Protein AF-A0A3C2E1Q0-F1 (afdb_monomer)

Solvent-accessible surface area (backbone atoms only — not comparable to full-atom values): 6553 Å² total; per-residue (Å²): 103,64,70,55,33,36,74,76,61,32,50,80,75,36,69,57,66,75,54,50,42,41,46,51,50,43,51,51,42,51,72,76,45,54,90,71,67,49,70,71,50,54,48,48,25,41,76,51,71,48,52,72,68,57,51,48,53,50,49,52,51,52,51,51,51,56,52,52,47,49,56,34,58,74,68,70,57,73,88,70,97,71,77,90,75,71,50,74,67,55,50,50,56,59,70,78,51,52,74,66,61,49,31,39,77,70,70,74,46,133

Sequence (110 aa):
GLVETLVQSGPEAAGVDARLIPLLAYVRQITLDPSKSTDAQAEAVYAAGWSEDALYDAVATAALYAYMNRILDGAGIAPKPVFANPSEADLSARRDGDYAGWGRKAGLID

Nearest PDB structures (foldseek):
  3c1l-assembly1_B  TM=8.899E-01  e=2.211E-02  Mesorhizobium japonicum MAFF 303099
  6k40-assembly3_C  TM=8.391E-01  e=2.469E-02  Deinococcus radiodurans R1 = ATCC 13939 = DSM 20539
  2pfx-assembly1_A  TM=8.524E-01  e=6.293E-02  Ruegeria sp. TM1040
  2oyo-assembly1_A  TM=8.323E-01  e=1.604E-01  Deinococcus geothermalis DSM 11300
  2prr-assembly1_E  TM=8.390E-01  e=2.232E-01  Cupriavidus pinatubonensis JMP134

Radius of gyration: 16.96 Å; Cα contacts (8 Å, |Δi|>4): 65; chains: 1; bounding box: 34×33×45 Å

Foldseek 3Di:
DLVVCCVPPNDVRSPDDPLVRLLVVQLVCCLPPVVPRDPVSVVSNVVSPDDPVRSVVSNVVSVVVSVVVCLCVVVVNDDDPADPDDDPVRVVCVVPDDPVVVCVVSVNDD

Secondary structure (DSSP, 8-state):
-HHHHHHHHHHHHHT--TTHHHHHHHHHHHHH-GGG--HHHHHHHHHTT--HHHHHHHHHHHHHHHHHHHHHHHTT-PPPS-SS---HHHHHHHHS--HHHHHHHTTS--

pLDDT: mean 88.69, std 9.97, range [51.31, 98.56]

Mean predicted aligned error: 5.82 Å

Structure (mmCIF, N/CA/C/O backbone):
data_AF-A0A3C2E1Q0-F1
#
_entry.id   AF-A0A3C2E1Q0-F1
#
loop_
_atom_site.group_PDB
_atom_site.id
_atom_site.type_symbol
_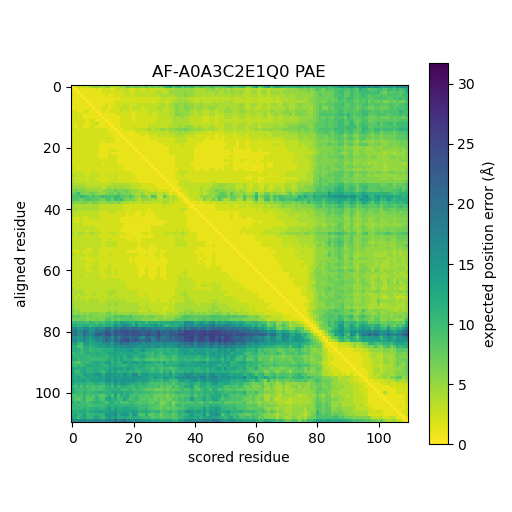atom_site.label_atom_id
_atom_site.label_alt_id
_atom_site.label_comp_id
_atom_site.label_asym_id
_atom_site.label_entity_id
_atom_site.label_seq_id
_atom_site.pdbx_PDB_ins_code
_atom_site.Cartn_x
_atom_site.Cartn_y
_atom_site.Cartn_z
_atom_site.occupancy
_atom_site.B_iso_or_equiv
_atom_site.auth_seq_id
_atom_site.auth_comp_id
_atom_site.auth_asym_id
_atom_site.auth_atom_id
_atom_site.pdbx_PDB_model_num
ATOM 1 N N . GLY A 1 1 ? -6.032 15.841 -10.859 1.00 87.88 1 GLY A N 1
ATOM 2 C CA . GLY A 1 1 ? -7.242 14.969 -10.771 1.00 87.88 1 GLY A CA 1
ATOM 3 C C . GLY A 1 1 ? -7.185 14.083 -9.530 1.00 87.88 1 GLY A C 1
ATOM 4 O O . GLY A 1 1 ? -6.160 14.117 -8.872 1.00 87.88 1 GLY A O 1
ATOM 5 N N . LEU A 1 2 ? -8.217 13.285 -9.199 1.00 89.94 2 LEU A N 1
ATOM 6 C CA . LEU A 1 2 ? -8.267 12.517 -7.929 1.00 89.94 2 LEU A CA 1
ATOM 7 C C . LEU A 1 2 ? -6.975 11.729 -7.633 1.00 89.94 2 LEU A C 1
ATOM 9 O O . LEU A 1 2 ? -6.380 11.886 -6.572 1.00 89.94 2 LEU A O 1
ATOM 13 N N . VAL A 1 3 ? -6.520 10.919 -8.595 1.00 88.75 3 VAL A N 1
ATOM 14 C CA . VAL A 1 3 ? -5.299 10.102 -8.459 1.00 88.75 3 VAL A CA 1
ATOM 15 C C . VAL A 1 3 ? -4.058 10.967 -8.240 1.00 88.75 3 VAL A C 1
ATOM 17 O O . VAL A 1 3 ? -3.218 10.658 -7.405 1.00 88.75 3 VAL A O 1
ATOM 20 N N . GLU A 1 4 ? -3.947 12.075 -8.964 1.00 90.00 4 GLU A N 1
ATOM 21 C CA . GLU A 1 4 ? -2.822 12.999 -8.833 1.00 90.00 4 GLU A CA 1
ATOM 22 C C . GLU A 1 4 ? -2.785 13.649 -7.446 1.00 90.00 4 GLU A C 1
ATOM 24 O O . GLU A 1 4 ? -1.729 13.692 -6.822 1.00 90.00 4 GLU A O 1
ATOM 29 N N . THR A 1 5 ? -3.938 14.074 -6.922 1.00 93.31 5 THR A N 1
ATOM 30 C CA . THR A 1 5 ? -4.036 14.638 -5.571 1.00 93.31 5 THR A CA 1
ATOM 31 C C . THR A 1 5 ? -3.725 13.590 -4.503 1.00 93.31 5 THR A C 1
ATOM 33 O O . THR A 1 5 ? -3.000 13.897 -3.562 1.00 93.31 5 THR A O 1
ATOM 36 N N . LEU A 1 6 ? -4.176 12.340 -4.673 1.00 92.12 6 LEU A N 1
ATOM 37 C CA . LEU A 1 6 ? -3.800 11.229 -3.789 1.00 92.12 6 LEU A CA 1
ATOM 38 C C . LEU A 1 6 ? -2.281 11.037 -3.728 1.00 92.12 6 LEU A C 1
ATOM 40 O O . LEU A 1 6 ? -1.722 10.885 -2.644 1.00 92.12 6 LEU A O 1
ATOM 44 N N . VAL A 1 7 ? -1.615 11.069 -4.884 1.00 88.50 7 VAL A N 1
ATOM 45 C CA . VAL A 1 7 ? -0.164 10.863 -4.991 1.00 88.50 7 VAL A CA 1
ATOM 46 C C . VAL A 1 7 ? 0.627 12.054 -4.443 1.00 88.50 7 VAL A C 1
ATOM 48 O O . VAL A 1 7 ? 1.628 11.855 -3.760 1.00 88.50 7 VAL A O 1
ATOM 51 N N . GLN A 1 8 ? 0.205 13.285 -4.740 1.00 91.62 8 GLN A N 1
ATOM 52 C CA . GLN A 1 8 ? 0.965 14.496 -4.406 1.00 91.62 8 GLN A CA 1
ATOM 53 C C . GLN A 1 8 ? 0.658 15.051 -3.012 1.00 91.62 8 GLN A C 1
ATOM 55 O O . GLN A 1 8 ? 1.520 15.676 -2.398 1.00 91.62 8 GLN A O 1
ATOM 60 N N . SER A 1 9 ? -0.572 14.880 -2.527 1.00 94.12 9 SER A N 1
ATOM 61 C CA . SER A 1 9 ? -1.088 15.588 -1.346 1.00 94.12 9 SER A CA 1
ATOM 62 C C . SER A 1 9 ? -1.796 14.683 -0.334 1.00 94.12 9 SER A C 1
ATOM 64 O O . SER A 1 9 ? -2.164 15.161 0.735 1.00 94.12 9 SER A O 1
ATOM 66 N N . GLY A 1 10 ? -1.944 13.389 -0.627 1.00 93.38 10 GLY A N 1
ATOM 67 C CA . GLY A 1 10 ? -2.509 12.405 0.295 1.00 93.38 10 GLY A CA 1
ATOM 68 C C . GLY A 1 10 ? -4.042 12.299 0.264 1.00 93.38 10 GLY A C 1
ATOM 69 O O . GLY A 1 10 ? -4.721 13.077 -0.416 1.00 93.38 10 GLY A O 1
ATOM 70 N N . PRO A 1 11 ? -4.604 11.299 0.969 1.00 94.94 11 PRO A N 1
ATOM 71 C CA . PRO A 1 11 ? -6.030 10.977 0.920 1.00 94.94 11 PRO A CA 1
ATOM 72 C C . PRO A 1 11 ? -6.931 12.066 1.507 1.00 94.94 11 PRO A C 1
ATOM 74 O O . PRO A 1 11 ? -8.006 12.313 0.964 1.00 94.94 11 PRO A O 1
ATOM 77 N N . GLU A 1 12 ? -6.491 12.774 2.543 1.00 94.12 12 GLU A N 1
ATOM 78 C CA . GLU A 1 12 ? -7.257 13.858 3.161 1.00 94.12 12 GLU A CA 1
ATOM 79 C C . GLU A 1 12 ? -7.489 15.009 2.174 1.00 94.12 12 GLU A C 1
ATOM 81 O O . GLU A 1 12 ? -8.615 15.473 2.002 1.00 94.12 12 GLU A O 1
ATOM 86 N N . ALA A 1 13 ? -6.434 15.434 1.471 1.00 95.50 13 ALA A N 1
ATOM 87 C CA . ALA A 1 13 ? -6.514 16.501 0.475 1.00 95.50 13 ALA A CA 1
ATOM 88 C C . ALA A 1 13 ? -7.272 16.074 -0.793 1.00 95.50 13 ALA A C 1
ATOM 90 O O . ALA A 1 13 ? -7.826 16.913 -1.501 1.00 95.50 13 ALA A O 1
ATOM 91 N N . ALA A 1 14 ? -7.296 14.773 -1.086 1.00 95.19 14 ALA A N 1
ATOM 92 C CA . ALA A 1 14 ? -7.948 14.219 -2.264 1.00 95.19 14 ALA A CA 1
ATOM 93 C C . ALA A 1 14 ? -9.477 14.103 -2.139 1.00 95.19 14 ALA A C 1
ATOM 95 O O . ALA A 1 14 ? -10.140 13.859 -3.148 1.00 95.19 14 ALA A O 1
ATOM 96 N N . GLY A 1 15 ? -10.040 14.275 -0.937 1.00 94.31 15 GLY A N 1
ATOM 97 C CA . GLY A 1 15 ? -11.487 14.209 -0.713 1.00 94.31 15 GLY A CA 1
ATOM 98 C C . GLY A 1 15 ? -12.082 12.818 -0.956 1.00 94.31 15 GLY A C 1
ATOM 99 O O . GLY A 1 15 ? -13.209 12.709 -1.440 1.00 94.31 15 GLY A O 1
ATOM 100 N N . VAL A 1 16 ? -11.320 11.756 -0.672 1.00 95.88 16 VAL A N 1
ATOM 101 C CA . VAL A 1 16 ? -11.823 10.373 -0.742 1.00 95.88 16 VAL A CA 1
ATOM 102 C C . VAL A 1 16 ? -12.803 10.071 0.397 1.00 95.88 16 VAL A C 1
ATOM 104 O O . VAL A 1 16 ? -12.908 10.833 1.357 1.00 95.88 16 VAL A O 1
ATOM 107 N N . ASP A 1 17 ? -13.508 8.936 0.310 1.00 96.81 17 ASP A N 1
ATOM 108 C CA . ASP A 1 17 ? -14.286 8.396 1.435 1.00 96.81 17 ASP A CA 1
ATOM 109 C C . ASP A 1 17 ? -13.408 8.375 2.699 1.00 96.81 17 ASP A C 1
ATOM 111 O O . ASP A 1 17 ? -12.293 7.850 2.678 1.00 96.81 17 ASP A O 1
ATOM 115 N N . ALA A 1 18 ? -13.909 8.942 3.799 1.00 97.19 18 ALA A N 1
ATOM 116 C CA . ALA A 1 18 ? -13.166 9.058 5.050 1.00 97.19 18 ALA A CA 1
ATOM 117 C C . ALA A 1 18 ? -12.669 7.700 5.573 1.00 97.19 18 ALA A C 1
ATOM 119 O O . ALA A 1 18 ? -11.629 7.635 6.225 1.00 97.19 18 ALA A O 1
ATOM 120 N N . ARG A 1 19 ? -13.359 6.602 5.234 1.00 97.88 19 ARG A N 1
ATOM 121 C CA . ARG A 1 19 ? -12.943 5.241 5.590 1.00 97.88 19 ARG A CA 1
ATOM 122 C C . ARG A 1 19 ? -11.656 4.810 4.891 1.00 97.88 19 ARG A C 1
ATOM 124 O O . ARG A 1 19 ? -10.942 3.958 5.411 1.00 97.88 19 ARG A O 1
ATOM 131 N N . LEU A 1 20 ? -11.328 5.382 3.732 1.00 97.69 20 LEU A N 1
ATOM 132 C CA . LEU A 1 20 ? -10.086 5.078 3.014 1.00 97.69 20 LEU A CA 1
ATOM 133 C C . LEU A 1 20 ? -8.857 5.710 3.669 1.00 97.69 20 LEU A C 1
ATOM 135 O O . LEU A 1 20 ? -7.757 5.208 3.468 1.00 97.69 20 LEU A O 1
ATOM 139 N N . ILE A 1 21 ? -9.018 6.773 4.459 1.00 97.50 21 ILE A N 1
ATOM 140 C CA . ILE A 1 21 ? -7.897 7.471 5.099 1.00 97.50 21 ILE A CA 1
ATOM 141 C C . ILE A 1 21 ? -7.088 6.529 6.016 1.00 97.50 21 ILE A C 1
ATOM 143 O O . ILE A 1 21 ? -5.896 6.350 5.752 1.00 97.50 21 ILE A O 1
ATOM 147 N N . PRO A 1 22 ? -7.675 5.863 7.036 1.00 97.38 22 PRO A N 1
ATOM 148 C CA . PRO A 1 22 ? -6.913 4.957 7.898 1.00 97.38 22 PRO A CA 1
ATOM 149 C C . PRO A 1 22 ? -6.401 3.718 7.153 1.00 97.38 22 PRO A C 1
ATOM 151 O O . PRO A 1 22 ? -5.295 3.261 7.435 1.00 97.38 22 PRO A O 1
ATOM 154 N N . LEU A 1 23 ? -7.145 3.210 6.162 1.00 97.88 23 LEU A N 1
ATOM 155 C CA . LEU A 1 23 ? -6.704 2.076 5.343 1.00 97.88 23 LEU A CA 1
ATOM 156 C C . LEU A 1 23 ? -5.443 2.424 4.537 1.00 97.88 23 LEU A C 1
ATOM 158 O O . LEU A 1 23 ? -4.460 1.684 4.556 1.00 97.88 23 LEU A O 1
ATOM 162 N N . LEU A 1 24 ? -5.432 3.581 3.870 1.00 96.75 24 LEU A N 1
ATOM 163 C CA . LEU A 1 24 ? -4.279 4.055 3.102 1.00 96.75 24 LEU A CA 1
ATOM 164 C C . LEU A 1 24 ? -3.106 4.452 4.009 1.00 96.75 24 LEU A C 1
ATOM 166 O O . LEU A 1 24 ? -1.951 4.253 3.628 1.00 96.75 24 LEU A O 1
ATOM 170 N N . ALA A 1 25 ? -3.374 4.951 5.220 1.00 95.25 25 ALA A N 1
ATOM 171 C CA . ALA A 1 25 ? -2.343 5.189 6.227 1.00 95.25 25 ALA A CA 1
ATOM 172 C C . ALA A 1 25 ? -1.675 3.877 6.680 1.00 95.25 25 ALA A C 1
ATOM 174 O O . ALA A 1 25 ? -0.444 3.815 6.746 1.00 95.25 25 ALA A O 1
ATOM 175 N N . TYR A 1 26 ? -2.456 2.815 6.910 1.00 96.69 26 TYR A N 1
ATOM 176 C CA . TYR A 1 26 ? -1.929 1.482 7.216 1.00 96.69 26 TYR A CA 1
ATOM 177 C C . TYR A 1 26 ? -1.077 0.941 6.060 1.00 96.69 26 TYR A C 1
ATOM 179 O O . TYR A 1 26 ? 0.067 0.537 6.265 1.00 96.69 26 TYR A O 1
ATOM 187 N N . VAL A 1 27 ? -1.588 1.003 4.824 1.00 96.31 27 VAL A N 1
ATOM 188 C CA . VAL A 1 27 ? -0.850 0.579 3.618 1.00 96.31 27 VAL A CA 1
ATOM 189 C C . VAL A 1 27 ? 0.469 1.344 3.474 1.00 96.31 27 VAL A C 1
ATOM 191 O O . VAL A 1 27 ? 1.509 0.755 3.168 1.00 96.31 27 VAL A O 1
ATOM 194 N N . ARG A 1 28 ? 0.466 2.654 3.741 1.00 94.50 28 ARG A N 1
ATOM 195 C CA . ARG A 1 28 ? 1.685 3.469 3.741 1.00 94.50 28 ARG A CA 1
ATOM 196 C C . ARG A 1 28 ? 2.681 3.008 4.805 1.00 94.50 28 ARG A C 1
ATOM 198 O O . ARG A 1 28 ? 3.867 2.909 4.489 1.00 94.50 28 ARG A O 1
ATOM 205 N N . GLN A 1 29 ? 2.221 2.720 6.024 1.00 94.75 29 GLN A N 1
ATOM 206 C CA . GLN A 1 29 ? 3.073 2.215 7.103 1.00 94.75 29 GLN A CA 1
ATOM 207 C C . GLN A 1 29 ? 3.794 0.937 6.674 1.00 94.75 29 GLN A C 1
ATOM 209 O O . GLN A 1 29 ? 5.020 0.895 6.709 1.00 94.75 29 GLN A O 1
ATOM 214 N N . ILE A 1 30 ? 3.055 -0.081 6.228 1.00 94.69 30 ILE A N 1
ATOM 215 C CA . ILE A 1 30 ? 3.645 -1.382 5.876 1.00 94.69 30 ILE A CA 1
ATOM 216 C C . ILE A 1 30 ? 4.537 -1.319 4.633 1.00 94.69 30 ILE A C 1
ATOM 218 O O . ILE A 1 30 ? 5.431 -2.143 4.466 1.00 94.69 30 ILE A O 1
ATOM 222 N N . THR A 1 31 ? 4.319 -0.328 3.767 1.00 94.38 31 THR A N 1
ATOM 223 C CA . THR A 1 31 ? 5.165 -0.101 2.591 1.00 94.38 31 THR A CA 1
ATOM 224 C C . THR A 1 31 ? 6.527 0.477 2.982 1.00 94.38 31 THR A C 1
ATOM 226 O O . THR A 1 31 ? 7.539 0.097 2.399 1.00 94.38 31 THR A O 1
ATOM 229 N N . LEU A 1 32 ? 6.566 1.401 3.949 1.00 93.25 32 LEU A N 1
ATOM 230 C CA . LEU A 1 32 ? 7.792 2.110 4.333 1.00 93.25 32 LEU A CA 1
ATOM 231 C C . LEU A 1 32 ? 8.549 1.437 5.479 1.00 93.25 32 LEU A C 1
ATOM 233 O O . LEU A 1 32 ? 9.778 1.426 5.478 1.00 93.25 32 LEU A O 1
ATOM 237 N N . ASP A 1 33 ? 7.825 0.919 6.466 1.00 94.06 33 ASP A N 1
ATOM 238 C CA . ASP A 1 33 ? 8.392 0.396 7.706 1.00 94.06 33 ASP A CA 1
ATOM 239 C C . ASP A 1 33 ? 7.506 -0.731 8.282 1.00 94.06 33 ASP A C 1
ATOM 241 O O . ASP A 1 33 ? 6.821 -0.551 9.299 1.00 94.06 33 ASP A O 1
ATOM 245 N N . PRO A 1 34 ? 7.469 -1.903 7.613 1.00 89.19 34 PRO A N 1
ATOM 246 C CA . PRO A 1 34 ? 6.586 -3.011 7.983 1.00 89.19 34 PRO A CA 1
ATOM 247 C C . PRO A 1 34 ? 6.870 -3.595 9.370 1.00 89.19 34 PRO A C 1
ATOM 249 O O . PRO A 1 34 ? 5.967 -4.160 9.985 1.00 89.19 34 PRO A O 1
ATOM 252 N N . SER A 1 35 ? 8.087 -3.451 9.901 1.00 90.44 35 SER A N 1
ATOM 253 C CA . SER A 1 35 ? 8.430 -3.935 11.246 1.00 90.44 35 SER A CA 1
ATOM 254 C C . SER A 1 35 ? 7.869 -3.058 12.370 1.00 90.44 35 SER A C 1
ATOM 256 O O . SER A 1 35 ? 7.880 -3.482 13.523 1.00 90.44 35 SER A O 1
ATOM 258 N N . LYS A 1 36 ? 7.365 -1.859 12.049 1.00 87.88 36 LYS A N 1
ATOM 259 C CA . LYS A 1 36 ? 6.734 -0.929 13.000 1.00 87.88 36 LYS A CA 1
ATOM 260 C C . LYS A 1 36 ? 5.211 -0.890 12.909 1.00 87.88 36 LYS A C 1
ATOM 262 O O . LYS A 1 36 ? 4.591 0.000 13.485 1.00 87.88 36 LYS A O 1
ATOM 267 N N . SER A 1 37 ? 4.609 -1.830 12.188 1.00 83.19 37 SER A N 1
ATOM 268 C CA . SER A 1 37 ? 3.156 -2.004 12.174 1.00 83.19 37 SER A CA 1
ATOM 269 C C . SER A 1 37 ? 2.666 -2.321 13.588 1.00 83.19 37 SER A C 1
ATOM 271 O O . SER A 1 37 ? 3.253 -3.162 14.268 1.00 83.19 37 SER A O 1
ATOM 273 N N . THR A 1 38 ? 1.608 -1.650 14.036 1.00 85.50 38 THR A N 1
ATOM 274 C CA . THR A 1 38 ? 1.039 -1.834 15.382 1.00 85.50 38 THR A CA 1
ATOM 275 C C . THR A 1 38 ? -0.440 -2.184 15.319 1.00 85.50 38 THR A C 1
ATOM 277 O O . THR A 1 38 ? -1.142 -1.757 14.399 1.00 85.50 38 THR A O 1
ATOM 280 N N . ASP A 1 39 ? -0.932 -2.877 16.347 1.00 91.56 39 ASP A N 1
ATOM 281 C CA . ASP A 1 39 ? -2.356 -3.198 16.500 1.00 91.56 39 ASP A CA 1
ATOM 282 C C . ASP A 1 39 ? -3.226 -1.933 16.448 1.00 91.56 39 ASP A C 1
ATOM 284 O O . ASP A 1 39 ? -4.271 -1.925 15.810 1.00 91.56 39 ASP A O 1
ATOM 288 N N . ALA A 1 40 ? -2.747 -0.812 17.001 1.00 94.25 40 ALA A N 1
ATOM 289 C CA . ALA A 1 40 ? -3.457 0.468 16.978 1.00 94.25 40 ALA A CA 1
ATOM 290 C C . ALA A 1 40 ? -3.769 0.976 15.557 1.00 94.25 40 ALA A C 1
ATOM 292 O O . ALA A 1 40 ? -4.784 1.638 15.342 1.00 94.25 40 ALA A O 1
ATOM 293 N N . GLN A 1 41 ? -2.913 0.676 14.577 1.00 93.56 41 GLN A N 1
ATOM 294 C CA . GLN A 1 41 ? -3.158 1.061 13.187 1.00 93.56 41 GLN A CA 1
ATOM 295 C C . GLN A 1 41 ? -4.217 0.164 12.544 1.00 93.56 41 GLN A C 1
ATOM 297 O O . GLN A 1 41 ? -5.035 0.667 11.780 1.00 93.56 41 GLN A O 1
ATOM 302 N N . ALA A 1 42 ? -4.224 -1.136 12.857 1.00 95.62 42 ALA A N 1
ATOM 303 C CA . ALA A 1 42 ? -5.263 -2.054 12.391 1.00 95.62 42 ALA A CA 1
ATOM 304 C C . ALA A 1 42 ? -6.622 -1.700 13.018 1.00 95.62 42 ALA A C 1
ATOM 306 O O . ALA A 1 42 ? -7.614 -1.568 12.307 1.00 95.62 42 ALA A O 1
ATOM 307 N N . GLU A 1 43 ? -6.649 -1.407 14.320 1.00 97.75 43 GLU A N 1
ATOM 308 C CA . GLU A 1 43 ? -7.850 -0.951 15.028 1.00 97.75 43 GLU A CA 1
ATOM 309 C C . GLU A 1 43 ? -8.437 0.331 14.427 1.00 97.75 43 GLU A C 1
ATOM 311 O O . GLU A 1 43 ? -9.652 0.456 14.299 1.00 97.75 43 GLU A O 1
ATOM 316 N N . ALA A 1 44 ? -7.604 1.278 13.980 1.00 97.50 44 ALA A N 1
ATOM 317 C CA . ALA A 1 44 ? -8.090 2.475 13.290 1.00 97.50 44 ALA A CA 1
ATOM 318 C C . ALA A 1 44 ? -8.793 2.149 11.957 1.00 97.50 44 ALA A C 1
ATOM 320 O O . ALA A 1 44 ? -9.751 2.827 11.578 1.00 97.50 44 ALA A O 1
ATOM 321 N N . VAL A 1 45 ? -8.341 1.108 11.251 1.00 98.19 45 VAL A N 1
ATOM 322 C CA . VAL A 1 45 ? -8.983 0.614 10.024 1.00 98.19 45 VAL A CA 1
ATOM 323 C C . VAL A 1 45 ? -10.328 -0.037 10.349 1.00 98.19 45 VAL A C 1
ATOM 325 O O . VAL A 1 45 ? -11.328 0.262 9.693 1.00 98.19 45 VAL A O 1
ATOM 328 N N . TYR A 1 46 ? -10.385 -0.859 11.397 1.00 98.38 46 TYR A N 1
ATOM 329 C CA . TYR A 1 46 ? -11.619 -1.518 11.832 1.00 98.38 46 TYR A CA 1
ATOM 330 C C . TYR A 1 46 ? -12.649 -0.529 12.381 1.00 98.38 46 TYR A C 1
ATOM 332 O O . TYR A 1 46 ? -13.829 -0.608 12.043 1.00 98.38 46 TYR A O 1
ATOM 340 N N . ALA A 1 47 ? -12.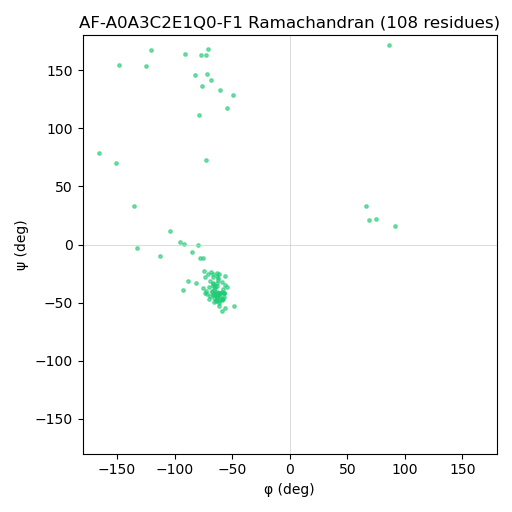210 0.475 13.144 1.00 98.31 47 ALA A N 1
ATOM 341 C CA . ALA A 1 47 ? -13.060 1.554 13.646 1.00 98.31 47 ALA A CA 1
ATOM 342 C C . ALA A 1 47 ? -13.690 2.388 12.515 1.00 98.31 47 ALA A C 1
ATOM 344 O O . ALA A 1 47 ? -14.766 2.958 12.691 1.00 98.31 47 ALA A O 1
ATOM 345 N N . ALA A 1 48 ? -13.058 2.427 11.337 1.00 98.06 48 ALA A N 1
ATOM 346 C CA . ALA A 1 48 ? -13.624 3.027 10.132 1.00 98.06 48 ALA A CA 1
ATOM 347 C C . ALA A 1 48 ? -14.642 2.123 9.405 1.00 98.06 48 ALA A C 1
ATOM 349 O O . ALA A 1 48 ? -15.216 2.528 8.393 1.00 98.06 48 ALA A O 1
ATOM 350 N N . GLY A 1 49 ? -14.901 0.918 9.915 1.00 98.38 49 GLY A N 1
ATOM 351 C CA . GLY A 1 49 ? -15.916 -0.005 9.410 1.00 98.38 49 GLY A CA 1
ATOM 352 C C . GLY A 1 49 ? -15.420 -0.996 8.357 1.00 98.38 49 GLY A C 1
ATOM 353 O O . GLY A 1 49 ? -16.246 -1.584 7.659 1.00 98.38 49 GLY A O 1
ATOM 354 N N . TRP A 1 50 ? -14.105 -1.176 8.210 1.00 98.56 50 TRP A N 1
ATOM 355 C CA . TRP A 1 50 ? -13.545 -2.238 7.370 1.00 98.56 50 TRP A CA 1
ATOM 356 C C . TRP A 1 50 ? -13.495 -3.570 8.117 1.00 98.56 50 TRP A C 1
ATOM 358 O O . TRP A 1 50 ? -13.259 -3.607 9.323 1.00 98.56 50 TRP A O 1
ATOM 368 N N . SER A 1 51 ? -13.691 -4.667 7.387 1.00 98.31 51 SER A N 1
ATOM 369 C CA . SER A 1 51 ? -13.477 -6.014 7.912 1.00 98.31 51 SER A CA 1
ATOM 370 C C . SER A 1 51 ? -11.988 -6.367 7.971 1.00 98.31 51 SER A C 1
ATOM 372 O O . SER A 1 51 ? -11.159 -5.761 7.286 1.00 98.31 51 SER A O 1
ATOM 374 N N . GLU A 1 52 ? -11.664 -7.409 8.737 1.00 97.31 52 GLU A N 1
ATOM 375 C CA . GLU A 1 52 ? -10.339 -8.039 8.718 1.00 97.31 52 GLU A CA 1
ATOM 376 C C . GLU A 1 52 ? -9.961 -8.518 7.311 1.00 97.31 52 GLU A C 1
ATOM 378 O O . GLU A 1 52 ? -8.849 -8.250 6.864 1.00 97.31 52 GLU A O 1
ATOM 383 N N . ASP A 1 53 ? -10.902 -9.122 6.575 1.00 98.31 53 ASP A N 1
ATOM 384 C CA . ASP A 1 53 ? -10.697 -9.536 5.179 1.00 98.31 53 ASP A CA 1
ATOM 385 C C . ASP A 1 53 ? -10.281 -8.357 4.283 1.00 98.31 53 ASP A C 1
ATOM 387 O O . ASP A 1 53 ? -9.362 -8.476 3.478 1.00 98.31 53 ASP A O 1
ATOM 391 N N . ALA A 1 54 ? -10.898 -7.183 4.456 1.00 97.94 54 ALA A N 1
ATOM 392 C CA . ALA A 1 54 ? -10.555 -6.008 3.659 1.00 97.94 54 ALA A CA 1
ATOM 393 C C . ALA A 1 54 ? -9.167 -5.451 4.013 1.00 97.94 54 ALA A C 1
ATOM 395 O O . ALA A 1 54 ? -8.435 -4.996 3.129 1.00 97.94 54 ALA A O 1
ATOM 396 N N . LEU A 1 55 ? -8.782 -5.494 5.295 1.00 97.12 55 LEU A N 1
ATOM 397 C CA . LEU A 1 55 ? -7.417 -5.154 5.694 1.00 97.12 55 LEU A CA 1
ATOM 398 C C . LEU A 1 55 ? -6.419 -6.166 5.120 1.0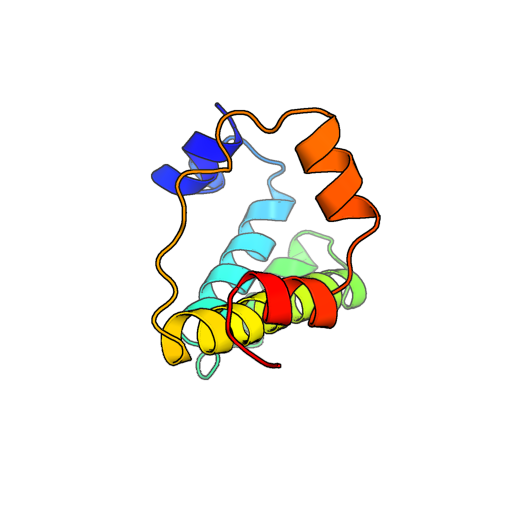0 97.12 55 LEU A C 1
ATOM 400 O O . LEU A 1 55 ? -5.387 -5.759 4.588 1.00 97.12 55 LEU A O 1
ATOM 404 N N . TYR A 1 56 ? -6.732 -7.461 5.177 1.00 96.81 56 TYR A N 1
ATOM 405 C CA . TYR A 1 56 ? -5.907 -8.514 4.593 1.00 96.81 56 TYR A CA 1
ATOM 406 C C . TYR A 1 56 ? -5.697 -8.299 3.091 1.00 96.81 56 TYR A C 1
ATOM 408 O O . TYR A 1 56 ? -4.554 -8.314 2.635 1.00 96.81 56 TYR A O 1
ATOM 416 N N . ASP A 1 57 ? -6.755 -8.006 2.333 1.00 98.25 57 ASP A N 1
ATOM 417 C CA . ASP A 1 57 ? -6.667 -7.720 0.898 1.00 98.25 57 ASP A CA 1
ATOM 418 C C . ASP A 1 57 ? -5.759 -6.514 0.604 1.00 98.25 57 ASP A C 1
ATOM 420 O O . ASP A 1 57 ? -4.932 -6.543 -0.318 1.00 98.25 57 ASP A O 1
ATOM 424 N N . ALA A 1 58 ? -5.857 -5.455 1.414 1.00 97.31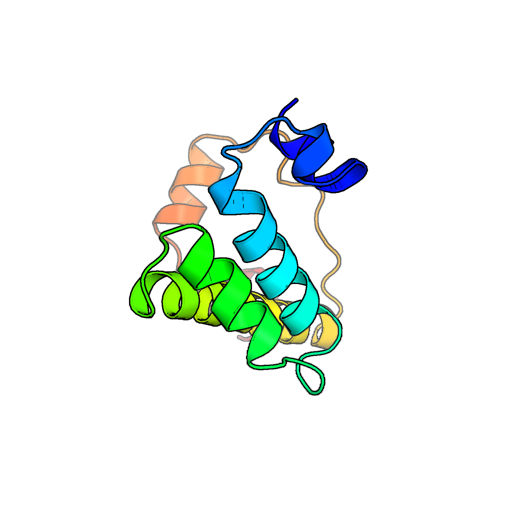 58 ALA A N 1
ATOM 425 C CA . ALA A 1 58 ? -4.995 -4.282 1.293 1.00 97.31 58 ALA A CA 1
ATOM 426 C C . ALA A 1 58 ? -3.521 -4.612 1.598 1.00 97.31 58 ALA A C 1
ATOM 428 O O . ALA A 1 58 ? -2.624 -4.183 0.864 1.00 97.31 58 ALA A O 1
ATOM 429 N N . VAL A 1 59 ? -3.264 -5.412 2.638 1.00 96.12 59 VAL A N 1
ATOM 430 C CA . VAL A 1 59 ? -1.921 -5.889 3.005 1.00 96.12 59 VAL A CA 1
ATOM 431 C C . VAL A 1 59 ? -1.337 -6.775 1.909 1.00 96.12 59 VAL A C 1
ATOM 433 O O . VAL A 1 59 ? -0.197 -6.560 1.493 1.00 96.12 59 VAL A O 1
ATOM 436 N N . ALA A 1 60 ? -2.109 -7.737 1.406 1.00 96.81 60 ALA A N 1
ATOM 437 C CA . ALA A 1 60 ? -1.698 -8.640 0.338 1.00 96.81 60 ALA A CA 1
ATOM 438 C C . ALA A 1 60 ? -1.352 -7.863 -0.940 1.00 96.81 60 ALA A C 1
ATOM 440 O O . ALA A 1 60 ? -0.321 -8.119 -1.567 1.00 96.81 60 ALA A O 1
ATOM 441 N N . THR A 1 61 ? -2.156 -6.851 -1.277 1.00 96.69 61 THR A N 1
ATOM 442 C CA . THR A 1 61 ? -1.893 -5.955 -2.409 1.00 96.69 61 THR A CA 1
ATOM 443 C C . THR A 1 61 ? -0.578 -5.197 -2.222 1.00 96.69 61 THR A C 1
ATOM 445 O O . THR A 1 61 ? 0.281 -5.224 -3.104 1.00 96.69 61 THR A O 1
ATOM 448 N N . ALA A 1 62 ? -0.372 -4.560 -1.066 1.00 95.94 62 ALA A N 1
ATOM 449 C CA . ALA A 1 62 ? 0.864 -3.832 -0.777 1.00 95.94 62 ALA A CA 1
ATOM 450 C C . ALA A 1 62 ? 2.100 -4.751 -0.814 1.00 95.94 62 ALA A C 1
ATOM 452 O O . ALA A 1 62 ? 3.128 -4.397 -1.397 1.00 95.94 62 ALA A O 1
ATOM 453 N N . ALA A 1 63 ? 1.988 -5.957 -0.250 1.00 95.56 63 ALA A N 1
ATOM 454 C CA . ALA A 1 63 ? 3.053 -6.953 -0.237 1.00 95.56 63 ALA A CA 1
ATOM 455 C C . ALA A 1 63 ? 3.419 -7.436 -1.650 1.00 95.56 63 ALA A C 1
ATOM 457 O O . ALA A 1 63 ? 4.606 -7.518 -1.977 1.00 95.56 63 ALA A O 1
ATOM 458 N N . LEU A 1 64 ? 2.424 -7.692 -2.508 1.00 94.62 64 LEU A N 1
ATOM 459 C CA . LEU A 1 64 ? 2.644 -8.071 -3.906 1.00 94.62 64 LEU A CA 1
ATOM 460 C C . LEU A 1 64 ? 3.438 -6.995 -4.655 1.00 94.62 64 LEU A C 1
ATOM 462 O O . LEU A 1 64 ? 4.427 -7.307 -5.320 1.00 94.62 64 LEU A O 1
ATOM 466 N N . TYR A 1 65 ? 3.061 -5.722 -4.516 1.00 92.31 65 TYR A N 1
ATOM 467 C CA . TYR A 1 65 ? 3.805 -4.628 -5.147 1.00 92.31 65 TYR A CA 1
ATOM 468 C C . TYR A 1 65 ? 5.215 -4.484 -4.575 1.00 92.31 65 TYR A C 1
ATOM 470 O O . TYR A 1 65 ? 6.158 -4.266 -5.331 1.00 92.31 65 TYR A O 1
ATOM 478 N N . ALA A 1 66 ? 5.404 -4.680 -3.270 1.00 93.31 66 ALA A N 1
ATOM 479 C CA . ALA A 1 66 ? 6.736 -4.672 -2.677 1.00 93.31 66 ALA A CA 1
ATOM 480 C C . ALA A 1 66 ? 7.621 -5.813 -3.225 1.00 93.31 66 ALA A C 1
ATOM 482 O O . ALA A 1 66 ? 8.827 -5.629 -3.398 1.00 93.31 66 ALA A O 1
ATOM 483 N N . TYR A 1 67 ? 7.057 -6.991 -3.500 1.00 92.31 67 TYR A N 1
ATOM 484 C CA . TYR A 1 67 ? 7.763 -8.089 -4.169 1.00 92.31 67 TYR A CA 1
ATOM 485 C C . TYR A 1 67 ? 8.135 -7.725 -5.615 1.00 92.31 67 TYR A C 1
ATOM 487 O O . TYR A 1 67 ? 9.301 -7.834 -5.995 1.00 92.31 67 TYR A O 1
ATOM 495 N N . MET A 1 68 ? 7.178 -7.215 -6.396 1.00 88.44 68 MET A N 1
ATOM 496 C CA . MET A 1 68 ? 7.407 -6.833 -7.795 1.00 88.44 68 MET A CA 1
ATOM 497 C C . MET A 1 68 ? 8.425 -5.699 -7.939 1.00 88.44 68 MET A C 1
ATOM 499 O O . MET A 1 68 ? 9.293 -5.768 -8.810 1.00 88.44 68 MET A O 1
ATOM 503 N N . ASN A 1 69 ? 8.374 -4.694 -7.060 1.00 89.00 69 ASN A N 1
ATOM 504 C CA . ASN A 1 69 ? 9.347 -3.603 -7.039 1.00 89.00 69 ASN A CA 1
ATOM 505 C C . ASN A 1 69 ? 10.769 -4.142 -6.835 1.00 89.00 69 ASN A C 1
ATOM 507 O O . ASN A 1 69 ? 11.677 -3.732 -7.544 1.00 89.00 69 ASN A O 1
ATOM 511 N N . ARG A 1 70 ? 10.966 -5.139 -5.960 1.00 90.56 70 ARG A N 1
ATOM 512 C CA . ARG A 1 70 ? 12.290 -5.757 -5.751 1.00 90.56 70 ARG A CA 1
ATOM 513 C C . ARG A 1 70 ? 12.809 -6.501 -6.980 1.00 90.56 70 ARG A C 1
ATOM 515 O O . ARG A 1 70 ? 14.012 -6.470 -7.221 1.00 90.56 70 ARG A O 1
ATOM 522 N N . ILE A 1 71 ? 11.936 -7.153 -7.751 1.00 88.19 71 ILE A N 1
ATOM 523 C CA . ILE A 1 71 ? 12.328 -7.783 -9.023 1.00 88.19 71 ILE A CA 1
ATOM 524 C C . ILE A 1 71 ? 12.790 -6.715 -10.014 1.00 88.19 71 ILE A C 1
ATOM 526 O O . ILE A 1 71 ? 13.849 -6.852 -10.620 1.00 88.19 71 ILE A O 1
ATOM 530 N N . LEU A 1 72 ? 11.997 -5.652 -10.166 1.00 84.81 72 LEU A N 1
ATOM 531 C CA . LEU A 1 72 ? 12.285 -4.549 -11.079 1.00 84.81 72 LEU A CA 1
ATOM 532 C C . LEU A 1 72 ? 13.588 -3.831 -10.726 1.00 84.81 72 LEU A C 1
ATOM 534 O O . LEU A 1 72 ? 14.472 -3.711 -11.576 1.00 84.81 72 LEU A O 1
ATOM 538 N N . ASP A 1 73 ? 13.714 -3.412 -9.469 1.00 86.69 73 ASP A N 1
ATOM 539 C CA . ASP A 1 73 ? 14.878 -2.696 -8.954 1.00 86.69 73 ASP A CA 1
ATOM 540 C C . ASP A 1 73 ? 16.130 -3.579 -9.020 1.00 86.69 73 ASP A C 1
ATOM 542 O O . ASP A 1 73 ? 17.181 -3.137 -9.485 1.00 86.69 73 ASP A O 1
ATOM 546 N N . GLY A 1 74 ? 16.014 -4.851 -8.620 1.00 86.50 74 GLY A N 1
ATOM 547 C CA . GLY A 1 74 ? 17.113 -5.818 -8.661 1.00 86.50 74 GLY A CA 1
ATOM 548 C C . GLY A 1 74 ? 17.616 -6.116 -10.076 1.00 86.50 74 GLY A C 1
ATOM 549 O O . GLY A 1 74 ? 18.791 -6.426 -10.255 1.00 86.50 74 GLY A O 1
ATOM 550 N N . ALA A 1 75 ? 16.755 -5.974 -11.083 1.00 85.50 75 ALA A N 1
ATOM 551 C CA . ALA A 1 75 ? 17.114 -6.127 -12.487 1.00 85.50 75 ALA A CA 1
ATOM 552 C C . ALA A 1 75 ? 17.531 -4.818 -13.180 1.00 85.50 75 ALA A C 1
ATOM 554 O O . ALA A 1 75 ? 17.817 -4.824 -14.378 1.00 85.50 75 ALA A O 1
ATOM 555 N N . GLY A 1 76 ? 17.544 -3.688 -12.465 1.00 82.81 76 GLY A N 1
ATOM 556 C CA . GLY A 1 76 ? 17.891 -2.383 -13.032 1.00 82.81 76 GLY A CA 1
ATOM 557 C C . GLY A 1 76 ? 16.862 -1.838 -14.030 1.00 82.81 76 GLY A C 1
ATOM 558 O O . GLY A 1 76 ? 17.197 -0.987 -14.858 1.00 82.81 76 GLY A O 1
ATOM 559 N N . ILE A 1 77 ? 15.613 -2.312 -13.981 1.00 81.12 77 ILE A N 1
ATOM 560 C CA . ILE A 1 77 ? 14.549 -1.827 -14.863 1.00 81.12 77 ILE A CA 1
ATOM 561 C C . ILE A 1 77 ? 14.032 -0.491 -14.332 1.00 81.12 77 ILE A C 1
ATOM 563 O O . ILE A 1 77 ? 13.345 -0.428 -13.316 1.00 81.12 77 ILE A O 1
ATOM 567 N N . ALA A 1 78 ? 14.307 0.588 -15.065 1.00 73.31 78 ALA A N 1
ATOM 568 C CA . ALA A 1 78 ? 13.750 1.897 -14.749 1.00 73.31 78 ALA A CA 1
ATOM 569 C C . ALA A 1 78 ? 12.241 1.964 -15.070 1.00 73.31 78 ALA A C 1
ATOM 571 O O . ALA A 1 78 ? 11.797 1.388 -16.075 1.00 73.31 78 ALA A O 1
ATOM 572 N N . PRO A 1 79 ? 11.446 2.722 -14.286 1.00 66.56 79 PRO A N 1
ATOM 573 C CA . PRO A 1 79 ? 10.057 3.007 -14.617 1.00 66.56 79 PRO A CA 1
ATOM 574 C C . PRO 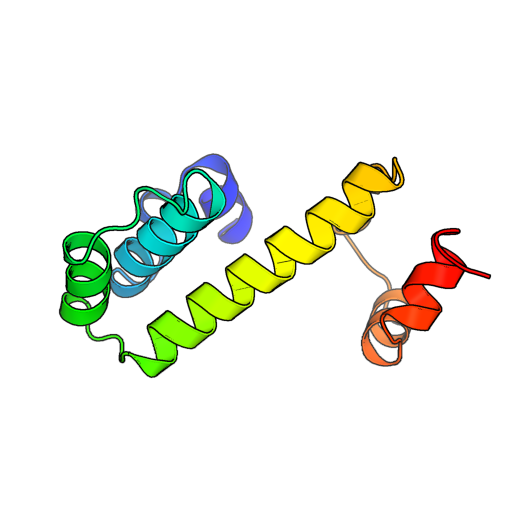A 1 79 ? 9.963 3.607 -16.021 1.00 66.56 79 PRO A C 1
ATOM 576 O O . PRO A 1 79 ? 10.499 4.682 -16.294 1.00 66.56 79 PRO A O 1
ATOM 579 N N . LYS A 1 80 ? 9.283 2.913 -16.936 1.00 61.09 80 LYS A N 1
ATOM 580 C CA . LYS A 1 80 ? 9.025 3.464 -18.267 1.00 61.09 80 LYS A CA 1
ATOM 581 C C . LYS A 1 80 ? 7.893 4.498 -18.150 1.00 61.09 80 LYS A C 1
ATOM 583 O O . LYS A 1 80 ? 6.886 4.204 -17.500 1.00 61.09 80 LYS A O 1
ATOM 588 N N . PRO A 1 81 ? 7.982 5.672 -18.796 1.00 53.91 81 PRO A N 1
ATOM 589 C CA . PRO A 1 81 ? 6.890 6.644 -18.833 1.00 53.91 81 PRO A CA 1
ATOM 590 C C . PRO A 1 81 ? 5.760 6.137 -19.751 1.00 53.91 81 PRO A C 1
ATOM 592 O O . PRO A 1 81 ? 5.619 6.592 -20.878 1.00 53.91 81 PRO A O 1
ATOM 595 N N . VAL A 1 82 ? 4.988 5.126 -19.327 1.00 51.31 82 VAL A N 1
ATOM 596 C CA . VAL A 1 82 ? 4.004 4.426 -20.196 1.00 51.31 82 VAL A CA 1
ATOM 597 C C . VAL A 1 82 ? 2.657 4.200 -19.500 1.00 51.31 82 VAL A C 1
ATOM 599 O O . VAL A 1 82 ? 1.950 3.217 -19.738 1.00 51.31 82 VAL A O 1
ATOM 602 N N . PHE A 1 83 ? 2.269 5.126 -18.629 1.00 55.38 83 PHE A N 1
ATOM 603 C CA . PHE A 1 83 ? 0.944 5.091 -18.002 1.00 55.38 83 PHE A CA 1
ATOM 604 C C . PHE A 1 83 ? 0.034 6.238 -18.432 1.00 55.38 83 PHE A C 1
ATOM 606 O O . PHE A 1 83 ? -1.157 6.184 -18.156 1.00 55.38 83 PHE A O 1
ATOM 613 N N . ALA A 1 84 ? 0.556 7.243 -19.141 1.00 60.03 84 ALA A N 1
ATOM 614 C CA . ALA A 1 84 ? -0.213 8.448 -19.426 1.00 60.03 84 ALA A CA 1
ATOM 615 C C . ALA A 1 84 ? -1.311 8.249 -20.489 1.00 60.03 84 ALA A C 1
ATOM 617 O O . ALA A 1 84 ? -2.303 8.967 -20.434 1.00 60.03 84 ALA A O 1
ATOM 618 N N . ASN A 1 85 ? -1.160 7.310 -21.441 1.00 68.69 85 ASN A N 1
ATOM 619 C CA . ASN A 1 85 ? -2.191 7.046 -22.457 1.00 68.69 85 ASN A CA 1
ATOM 620 C C . ASN A 1 85 ? -1.967 5.707 -23.210 1.00 68.69 85 ASN A C 1
ATOM 622 O O . ASN A 1 85 ? -1.401 5.711 -24.305 1.00 68.69 85 ASN A O 1
ATOM 626 N N . PRO A 1 86 ? -2.308 4.540 -22.630 1.00 75.69 86 PRO A N 1
ATOM 627 C CA . PRO A 1 86 ? -2.161 3.261 -23.330 1.00 75.69 86 PRO A CA 1
ATOM 628 C C . PRO A 1 86 ? -3.153 3.153 -24.500 1.00 75.69 86 PRO A C 1
ATOM 630 O O . PRO A 1 86 ? -4.305 3.564 -24.378 1.00 75.69 86 PRO A O 1
ATOM 633 N N . SER A 1 87 ? -2.725 2.575 -25.623 1.00 84.44 87 SER A N 1
ATOM 634 C CA . SER A 1 87 ? -3.635 2.203 -26.713 1.00 84.44 87 SER A CA 1
ATOM 635 C C . SER A 1 87 ? -4.484 0.980 -26.336 1.00 84.44 87 SER A C 1
ATOM 637 O O . SER A 1 87 ? -4.124 0.216 -25.441 1.00 84.44 87 SER A O 1
ATOM 639 N N . GLU A 1 88 ? -5.579 0.722 -27.057 1.00 87.50 88 GLU A N 1
ATOM 640 C CA . GLU A 1 88 ? -6.361 -0.520 -26.892 1.00 87.50 88 GLU A CA 1
ATOM 641 C C . GLU A 1 88 ? -5.507 -1.783 -27.086 1.00 87.50 88 GLU A C 1
ATOM 643 O O . GLU A 1 88 ? -5.683 -2.779 -26.384 1.00 87.50 88 GLU A O 1
ATOM 648 N N . ALA A 1 89 ? -4.524 -1.732 -27.989 1.00 85.50 89 ALA A N 1
ATOM 649 C CA . ALA A 1 89 ? -3.575 -2.823 -28.171 1.00 85.50 89 ALA A CA 1
ATOM 650 C C . ALA A 1 89 ? -2.693 -3.023 -26.925 1.00 85.50 89 ALA A C 1
ATOM 652 O O . ALA A 1 89 ? -2.487 -4.161 -26.502 1.00 85.50 89 ALA A O 1
ATOM 653 N N . ASP A 1 90 ? -2.227 -1.935 -26.298 1.00 81.50 90 ASP A N 1
ATOM 654 C CA . ASP A 1 90 ? -1.473 -2.002 -25.040 1.00 81.50 90 ASP A CA 1
ATOM 655 C C . ASP A 1 90 ? -2.327 -2.582 -23.909 1.00 81.50 90 ASP A C 1
ATOM 657 O O . ASP A 1 90 ? -1.841 -3.393 -23.1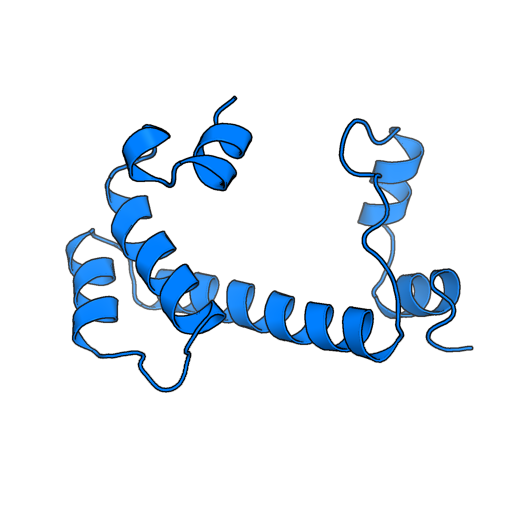20 1.00 81.50 90 ASP A O 1
ATOM 661 N N . LEU A 1 91 ? -3.600 -2.184 -23.824 1.00 83.31 91 LEU A N 1
ATOM 662 C CA . LEU A 1 91 ? -4.538 -2.678 -22.816 1.00 83.31 91 LEU A CA 1
ATOM 663 C C . LEU A 1 91 ? -4.841 -4.169 -23.004 1.00 83.31 91 LEU A C 1
ATOM 665 O O . LEU A 1 91 ? -4.760 -4.923 -22.033 1.00 83.31 91 LEU A O 1
ATOM 669 N N . SER A 1 92 ? -5.118 -4.618 -24.234 1.00 85.00 92 SER A N 1
ATOM 670 C CA . SER A 1 92 ? -5.345 -6.044 -24.508 1.00 85.00 92 SER A CA 1
ATOM 671 C C . SER A 1 92 ? -4.097 -6.871 -24.207 1.00 85.00 92 SER A C 1
ATOM 673 O O . SER A 1 92 ? -4.183 -7.880 -23.516 1.00 85.00 92 SER A O 1
ATOM 675 N N . ALA A 1 93 ? -2.915 -6.410 -24.627 1.00 81.44 93 ALA A N 1
ATOM 676 C CA . ALA A 1 93 ? -1.662 -7.115 -24.362 1.00 81.44 93 ALA A CA 1
ATOM 677 C C . ALA A 1 93 ? -1.338 -7.235 -22.861 1.00 81.44 93 ALA A C 1
ATOM 679 O O . ALA A 1 93 ? -0.696 -8.204 -22.456 1.00 81.44 93 ALA A O 1
ATOM 680 N N . ARG A 1 94 ? -1.757 -6.261 -22.038 1.00 82.50 94 ARG A N 1
ATOM 681 C CA . ARG A 1 94 ? -1.641 -6.323 -20.570 1.00 82.50 94 ARG A CA 1
ATOM 682 C C . ARG A 1 94 ? -2.642 -7.302 -19.959 1.00 82.50 94 ARG A C 1
ATOM 684 O O . ARG A 1 94 ? -2.271 -8.02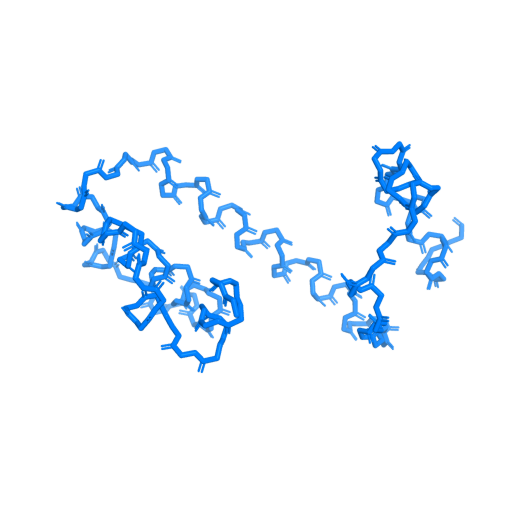3 -19.043 1.00 82.50 94 ARG A O 1
ATOM 691 N N . ARG A 1 95 ? -3.885 -7.319 -20.452 1.00 83.62 95 ARG A N 1
ATOM 692 C CA . ARG A 1 95 ? -4.962 -8.185 -19.946 1.00 83.62 95 ARG A CA 1
ATOM 693 C C . ARG A 1 95 ? -4.703 -9.664 -20.220 1.00 83.62 95 ARG A C 1
ATOM 695 O O . ARG A 1 95 ? -4.959 -10.488 -19.353 1.00 83.62 95 ARG A O 1
ATOM 702 N N . ASP A 1 96 ? -4.201 -9.973 -21.410 1.00 82.56 96 ASP A N 1
ATOM 703 C CA . ASP A 1 96 ? -4.047 -11.353 -21.884 1.00 82.56 96 ASP A CA 1
ATOM 704 C C . ASP A 1 96 ? -2.627 -11.905 -21.622 1.00 82.56 96 ASP A C 1
ATOM 706 O O . ASP A 1 96 ? -2.293 -13.018 -22.025 1.00 82.56 96 ASP A O 1
ATOM 710 N N . GLY A 1 97 ? -1.766 -11.108 -20.980 1.00 82.06 97 GLY A N 1
ATOM 711 C CA . GLY A 1 97 ? -0.397 -11.475 -20.630 1.00 82.06 97 GLY A CA 1
ATOM 712 C C . GLY A 1 97 ? -0.272 -12.116 -19.248 1.00 82.06 97 GLY A C 1
ATOM 713 O O . GLY A 1 97 ? -1.146 -11.995 -18.394 1.00 82.06 97 GLY A O 1
ATOM 714 N N . ASP A 1 98 ? 0.868 -12.758 -19.008 1.00 85.62 98 ASP A N 1
ATOM 715 C CA . ASP A 1 98 ? 1.265 -13.300 -17.711 1.00 85.62 98 ASP A CA 1
ATOM 716 C C . ASP A 1 98 ? 2.592 -12.679 -17.232 1.00 85.62 98 ASP A C 1
ATOM 718 O O . ASP A 1 98 ? 3.316 -12.011 -17.981 1.00 85.62 98 ASP A O 1
ATOM 722 N N . TYR A 1 99 ? 2.935 -12.894 -15.960 1.00 78.62 99 TYR A N 1
ATOM 723 C CA . TYR A 1 99 ? 4.179 -12.362 -15.394 1.00 78.62 99 TYR A CA 1
ATOM 724 C C . TYR A 1 99 ? 5.437 -12.998 -16.006 1.00 78.62 99 TYR A C 1
ATOM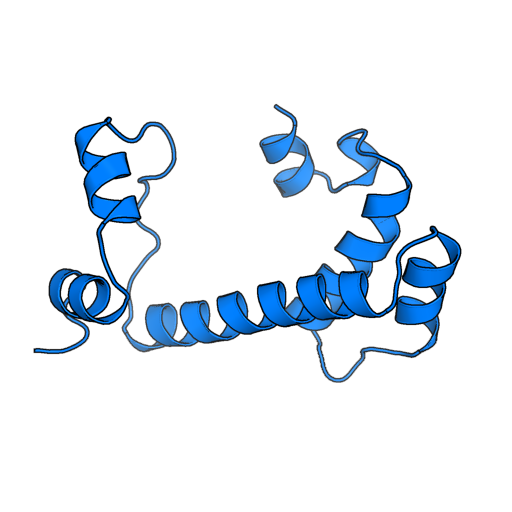 726 O O . TYR A 1 99 ? 6.467 -12.332 -16.100 1.00 78.62 99 TYR A O 1
ATOM 734 N N . ALA A 1 100 ? 5.364 -14.247 -16.479 1.00 83.88 100 ALA A N 1
ATOM 735 C CA . ALA A 1 100 ? 6.488 -14.914 -17.138 1.00 83.88 100 ALA A CA 1
ATOM 736 C C . ALA A 1 100 ? 6.784 -14.307 -18.522 1.00 83.88 100 ALA A C 1
ATOM 738 O O . ALA A 1 100 ? 7.928 -13.988 -18.846 1.00 83.88 100 ALA A O 1
ATOM 739 N N . GLY A 1 101 ? 5.753 -14.099 -19.338 1.00 83.88 101 GLY A N 1
ATOM 740 C CA . GLY A 1 101 ? 5.840 -13.437 -20.634 1.00 83.88 101 GLY A CA 1
ATOM 741 C C . GLY A 1 101 ? 6.202 -11.962 -20.506 1.00 83.88 101 GLY A C 1
ATOM 742 O O . GLY A 1 101 ? 6.976 -11.453 -21.318 1.00 83.88 101 GLY A O 1
ATOM 743 N N . TRP A 1 102 ? 5.712 -11.282 -19.467 1.00 84.00 102 TRP A N 1
ATOM 744 C CA . TRP A 1 102 ? 6.198 -9.952 -19.110 1.00 84.00 102 TRP A CA 1
ATOM 745 C C . TRP A 1 102 ? 7.699 -9.971 -18.776 1.00 84.00 102 TRP A C 1
ATOM 747 O O . TRP A 1 102 ? 8.440 -9.149 -19.315 1.00 84.00 102 TRP A O 1
ATOM 757 N N . GLY A 1 103 ? 8.164 -10.945 -17.984 1.00 81.69 103 GLY A N 1
ATOM 758 C CA . GLY A 1 103 ? 9.575 -11.110 -17.623 1.00 81.69 103 GLY A CA 1
ATOM 759 C C . GLY A 1 103 ? 10.492 -11.299 -18.833 1.00 81.69 103 GLY A C 1
ATOM 760 O O . GLY A 1 103 ? 11.480 -10.578 -18.961 1.00 81.69 103 GLY A O 1
ATOM 761 N N . ARG A 1 104 ? 10.118 -12.170 -19.781 1.00 85.38 104 ARG A N 1
ATOM 762 C CA . ARG A 1 104 ? 10.838 -12.330 -21.060 1.00 85.38 104 ARG A CA 1
ATOM 763 C C . ARG A 1 104 ? 10.906 -11.033 -21.865 1.00 85.38 104 ARG A C 1
ATOM 765 O O . ARG A 1 104 ? 11.976 -10.623 -22.299 1.00 85.38 104 ARG A O 1
ATOM 772 N N . LYS A 1 105 ? 9.778 -10.326 -22.021 1.00 81.25 105 LYS A N 1
ATOM 773 C CA . LYS A 1 105 ? 9.725 -9.033 -22.741 1.00 81.25 105 LYS A CA 1
ATOM 774 C C . LYS A 1 105 ? 10.571 -7.946 -22.075 1.00 81.25 105 LYS A C 1
ATOM 776 O O . LYS A 1 105 ? 11.022 -7.021 -22.748 1.00 81.25 105 LYS A O 1
ATOM 781 N N . ALA A 1 106 ? 10.737 -8.029 -20.760 1.00 76.88 106 ALA A N 1
ATOM 782 C CA . ALA A 1 106 ? 11.567 -7.128 -19.979 1.00 76.88 106 ALA A CA 1
ATOM 783 C C . ALA A 1 106 ? 13.055 -7.532 -19.952 1.00 76.88 106 ALA A C 1
ATOM 785 O O . ALA A 1 106 ? 13.860 -6.756 -19.445 1.00 76.88 106 ALA A O 1
ATOM 786 N N . GLY A 1 107 ? 13.424 -8.696 -20.506 1.00 80.75 107 GLY A N 1
ATOM 787 C CA . GLY A 1 107 ? 14.792 -9.222 -20.485 1.00 80.75 107 GLY A CA 1
ATOM 788 C C . GLY A 1 107 ? 15.220 -9.796 -19.130 1.00 80.75 107 GLY A C 1
ATOM 789 O O . GLY A 1 107 ? 16.411 -9.852 -18.848 1.00 80.75 107 GLY A O 1
ATOM 790 N N . LEU A 1 108 ? 14.262 -10.177 -18.276 1.00 78.81 108 LEU A N 1
ATOM 791 C CA . LEU A 1 108 ? 14.522 -10.722 -16.936 1.00 78.81 108 LEU A CA 1
ATOM 792 C C . LEU A 1 108 ? 14.870 -12.209 -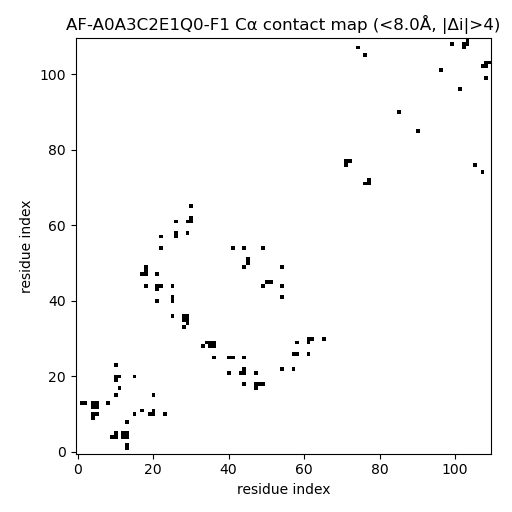16.941 1.00 78.81 108 LEU A C 1
ATOM 794 O O . LEU A 1 108 ? 15.593 -12.677 -16.066 1.00 78.81 108 LEU A O 1
ATOM 798 N N . ILE A 1 109 ? 14.287 -12.948 -17.879 1.00 80.88 109 ILE A N 1
ATOM 799 C CA . ILE A 1 109 ? 14.388 -14.400 -18.019 1.00 80.88 109 ILE A CA 1
ATOM 800 C C . ILE A 1 109 ? 14.299 -14.754 -19.508 1.00 80.88 109 ILE A C 1
ATOM 802 O O . ILE A 1 109 ? 13.705 -13.985 -20.268 1.00 80.88 109 ILE A O 1
ATOM 806 N N . ASP A 1 110 ? 14.865 -15.898 -19.894 1.00 81.62 110 ASP A N 1
ATOM 807 C CA . ASP A 1 110 ? 14.861 -16.411 -21.275 1.00 81.62 110 ASP A CA 1
ATOM 808 C C . ASP A 1 110 ? 13.513 -17.040 -21.695 1.00 81.62 110 ASP A C 1
ATOM 810 O O . ASP A 1 110 ? 12.771 -17.594 -20.838 1.00 81.62 110 ASP A O 1
#